Protein AF-A0A2X3EWL0-F1 (afdb_monomer_lite)

InterPro domains:
  IPR034505 Anaerobic coproporphyrinogen-III oxidase [PTHR13932] (4-67)
  IPR058240 Radical SAM superfamily [SSF102114] (4-67)

Foldseek 3Di:
DDPVVVVVVVCVVVQWDDPDDPDTDHPPPDDPVVVCVVVVHFDDFDAAQGWTWDADPVRDIDIDGHHNDPVRNVVSVVVVVVVVVVVVVVVVVVD

Structure (mmCIF, N/CA/C/O backbone):
data_AF-A0A2X3EWL0-F1
#
_entry.id   AF-A0A2X3EWL0-F1
#
loop_
_atom_site.group_PDB
_atom_site.id
_atom_site.type_symbol
_atom_site.label_atom_id
_atom_site.label_alt_id
_atom_site.label_comp_id
_atom_site.label_asym_id
_atom_site.label_entity_id
_atom_site.label_seq_id
_atom_site.pdbx_PDB_ins_code
_atom_site.Cartn_x
_atom_site.Cartn_y
_atom_site.Cartn_z
_atom_site.occupancy
_atom_site.B_iso_or_equiv
_atom_site.auth_seq_id
_atom_site.auth_comp_id
_atom_site.auth_asym_id
_atom_site.auth_atom_id
_atom_site.pdbx_PDB_model_num
ATOM 1 N N . MET A 1 1 ? 24.491 13.638 -13.795 1.00 56.94 1 MET A N 1
ATOM 2 C CA . MET A 1 1 ? 23.048 13.299 -13.853 1.00 56.94 1 MET A CA 1
ATOM 3 C C . MET A 1 1 ? 22.658 12.658 -12.530 1.00 56.94 1 MET A C 1
ATOM 5 O O . MET A 1 1 ? 23.374 11.772 -12.092 1.00 56.94 1 MET A O 1
ATOM 9 N N . GLY A 1 2 ? 21.608 13.139 -11.856 1.00 88.25 2 GLY A N 1
ATOM 10 C CA . GLY A 1 2 ? 21.232 12.651 -10.519 1.00 88.25 2 GLY A CA 1
ATOM 11 C C . GLY A 1 2 ? 20.715 11.207 -10.523 1.00 88.25 2 GLY A C 1
ATOM 12 O O . GLY A 1 2 ? 20.047 10.796 -11.473 1.00 88.25 2 GLY A O 1
ATOM 13 N N . TYR A 1 3 ? 20.995 10.463 -9.449 1.00 90.56 3 TYR A N 1
ATOM 14 C CA . TYR A 1 3 ? 20.670 9.036 -9.299 1.00 90.56 3 TYR A CA 1
ATOM 15 C C . TYR A 1 3 ? 19.203 8.693 -9.597 1.00 90.56 3 TYR A C 1
ATOM 17 O O . TYR A 1 3 ? 18.929 7.700 -10.267 1.00 90.56 3 TYR A O 1
ATOM 25 N N . PHE A 1 4 ? 18.261 9.548 -9.186 1.00 91.81 4 PHE A N 1
ATOM 26 C CA . PHE A 1 4 ? 16.836 9.361 -9.474 1.00 91.81 4 PHE A CA 1
ATOM 27 C C . PHE A 1 4 ? 16.540 9.291 -10.978 1.00 91.81 4 PHE A C 1
ATOM 29 O O . PHE A 1 4 ? 15.838 8.393 -11.433 1.00 91.81 4 PHE A O 1
ATOM 36 N N . ARG A 1 5 ? 17.103 10.214 -11.768 1.00 94.62 5 ARG A N 1
ATOM 37 C CA . ARG A 1 5 ? 16.838 10.299 -13.211 1.00 94.62 5 ARG A CA 1
ATOM 38 C C . ARG A 1 5 ? 17.372 9.073 -13.948 1.00 94.62 5 ARG A C 1
ATOM 40 O O . ARG A 1 5 ? 16.688 8.559 -14.826 1.00 94.62 5 ARG A O 1
ATOM 47 N N . ALA A 1 6 ? 18.559 8.599 -13.565 1.00 95.31 6 ALA A N 1
ATOM 48 C CA . ALA A 1 6 ? 19.149 7.389 -14.130 1.00 95.31 6 ALA A CA 1
ATOM 49 C C . ALA A 1 6 ? 18.303 6.144 -13.805 1.00 95.31 6 ALA A C 1
ATOM 51 O O . ALA A 1 6 ? 17.995 5.360 -14.700 1.00 95.31 6 ALA A O 1
ATOM 52 N N . GLY A 1 7 ? 17.859 6.002 -12.550 1.00 95.38 7 GLY A N 1
ATOM 53 C CA . GLY A 1 7 ? 16.975 4.909 -12.140 1.00 95.38 7 GLY A CA 1
ATOM 54 C C . GLY A 1 7 ? 15.620 4.939 -12.852 1.00 95.38 7 GLY A C 1
ATOM 55 O O . GLY A 1 7 ? 15.177 3.919 -13.374 1.00 95.38 7 GLY A O 1
ATOM 56 N N . HIS A 1 8 ? 14.996 6.116 -12.945 1.00 96.38 8 HIS A N 1
ATOM 57 C CA . HIS A 1 8 ? 13.735 6.297 -13.663 1.00 96.38 8 HIS A CA 1
ATOM 58 C C . HIS A 1 8 ? 13.860 5.895 -15.139 1.00 96.38 8 HIS A C 1
ATOM 60 O O . HIS A 1 8 ? 13.027 5.151 -15.644 1.00 96.38 8 HIS A O 1
ATOM 66 N N . GLN A 1 9 ? 14.918 6.336 -15.828 1.00 96.75 9 GLN A N 1
ATOM 67 C CA . GLN A 1 9 ? 15.152 5.978 -17.231 1.00 96.75 9 GLN A CA 1
ATOM 68 C C . GLN A 1 9 ? 15.314 4.468 -17.423 1.00 96.75 9 GLN A C 1
ATOM 70 O O . GLN A 1 9 ? 14.710 3.905 -18.333 1.00 96.75 9 GLN A O 1
ATOM 75 N N . LEU A 1 10 ? 16.081 3.809 -16.550 1.00 97.44 10 LEU A N 1
ATOM 76 C CA . LEU A 1 10 ? 16.303 2.366 -16.611 1.00 97.44 10 LEU A CA 1
ATOM 77 C C . LEU A 1 10 ? 15.004 1.574 -16.401 1.00 97.44 10 LEU A C 1
ATOM 79 O O . LEU A 1 10 ? 14.714 0.650 -17.159 1.00 97.44 10 LEU A O 1
ATOM 83 N N . LEU A 1 11 ? 14.199 1.951 -15.406 1.00 97.31 11 LEU A N 1
ATOM 84 C CA . LEU A 1 11 ? 12.933 1.277 -15.106 1.00 97.31 11 LEU A CA 1
ATOM 85 C C . LEU A 1 11 ? 11.887 1.507 -16.204 1.00 97.31 11 LEU A C 1
ATOM 87 O O . LEU A 1 11 ? 11.226 0.555 -16.626 1.00 97.31 11 LEU A O 1
ATOM 91 N N . SER A 1 12 ? 11.786 2.735 -16.715 1.00 96.81 12 SER A N 1
ATOM 92 C CA . SER A 1 12 ? 10.895 3.074 -17.828 1.00 96.81 12 SER A CA 1
ATOM 93 C C . SER A 1 12 ? 11.274 2.319 -19.105 1.00 96.81 12 SER A C 1
ATOM 95 O O . SER A 1 12 ? 10.399 1.760 -19.765 1.00 96.81 12 SER A O 1
ATOM 97 N N . ALA A 1 13 ? 12.571 2.211 -19.422 1.00 97.62 13 ALA A N 1
ATOM 98 C CA . ALA A 1 13 ? 13.055 1.418 -20.556 1.00 97.62 13 ALA A CA 1
ATOM 99 C C . ALA A 1 13 ? 12.744 -0.084 -20.406 1.00 97.62 13 ALA A C 1
ATOM 101 O O . ALA A 1 13 ? 12.497 -0.767 -21.396 1.00 97.62 13 ALA A O 1
ATOM 102 N N . ALA A 1 14 ? 12.690 -0.593 -19.172 1.00 97.88 14 ALA A N 1
ATOM 103 C CA . ALA A 1 14 ? 12.288 -1.966 -18.864 1.00 97.88 14 ALA A CA 1
ATOM 104 C C . ALA A 1 14 ? 10.755 -2.182 -18.828 1.00 97.88 14 ALA A C 1
ATOM 106 O O . ALA A 1 14 ? 10.291 -3.272 -18.478 1.00 97.88 14 ALA A O 1
ATOM 107 N N . GLY A 1 15 ? 9.955 -1.163 -19.171 1.00 97.69 15 GLY A N 1
ATOM 108 C CA . GLY A 1 15 ? 8.492 -1.240 -19.234 1.00 97.69 15 GLY A CA 1
ATOM 109 C C . GLY A 1 15 ? 7.782 -1.110 -17.883 1.00 97.69 15 GLY A C 1
ATOM 110 O O . GLY A 1 15 ? 6.604 -1.457 -17.768 1.00 97.69 15 GLY A O 1
ATOM 111 N N . TYR A 1 16 ? 8.476 -0.634 -16.850 1.00 98.12 16 TYR A N 1
ATOM 112 C CA . TYR A 1 16 ? 7.860 -0.309 -15.570 1.00 98.12 16 TYR A CA 1
ATOM 113 C C . TYR A 1 16 ? 7.332 1.124 -15.578 1.00 98.12 16 TYR A C 1
ATOM 115 O O . TYR A 1 16 ? 7.957 2.033 -16.114 1.00 98.12 16 TYR A O 1
ATOM 123 N N . GLN A 1 17 ? 6.197 1.335 -14.923 1.00 97.69 17 GLN A N 1
ATOM 124 C CA . GLN A 1 17 ? 5.591 2.646 -14.744 1.00 97.69 17 GLN A CA 1
ATOM 125 C C . GLN A 1 17 ? 5.702 3.060 -13.285 1.00 97.69 17 GLN A C 1
ATOM 127 O O . GLN A 1 17 ? 5.373 2.283 -12.383 1.00 97.69 17 GLN A O 1
ATOM 132 N N . GLN A 1 18 ? 6.141 4.295 -13.061 1.00 96.88 18 GLN A N 1
ATOM 133 C CA . GLN A 1 18 ? 6.077 4.905 -11.744 1.00 96.88 18 GLN A CA 1
ATOM 134 C C . GLN A 1 18 ? 4.609 5.180 -11.409 1.00 96.88 18 GLN A C 1
ATOM 136 O O . GLN A 1 18 ? 3.973 6.002 -12.064 1.00 96.88 18 GLN A O 1
ATOM 141 N N . TYR A 1 19 ? 4.059 4.477 -10.420 1.00 95.81 19 TYR A N 1
ATOM 142 C CA . TYR A 1 19 ? 2.655 4.647 -10.020 1.00 95.81 19 TYR A CA 1
ATOM 143 C C . TYR A 1 19 ? 2.501 5.425 -8.705 1.00 95.81 19 TYR A C 1
ATOM 145 O O . TYR A 1 19 ? 1.385 5.780 -8.333 1.00 95.81 19 TYR A O 1
ATOM 153 N N . GLU A 1 20 ? 3.612 5.695 -8.015 1.00 94.31 20 GLU A N 1
ATOM 154 C CA . GLU A 1 20 ? 3.727 6.592 -6.860 1.00 94.31 20 GLU A CA 1
ATOM 155 C C . GLU A 1 20 ? 5.186 7.070 -6.695 1.00 94.31 20 GLU A C 1
ATOM 157 O O . GLU A 1 20 ? 6.079 6.612 -7.411 1.00 94.31 20 GLU A O 1
ATOM 162 N N . THR A 1 21 ? 5.438 8.004 -5.775 1.00 92.38 21 THR A N 1
ATOM 163 C CA . THR A 1 21 ? 6.739 8.643 -5.494 1.00 92.38 21 THR A CA 1
ATOM 164 C C . THR A 1 21 ? 7.962 7.713 -5.541 1.00 92.38 21 THR A C 1
ATOM 166 O O . THR A 1 21 ? 8.987 8.092 -6.103 1.00 92.38 21 THR A O 1
ATOM 169 N N . SER A 1 22 ? 7.877 6.505 -4.987 1.00 91.25 22 SER A N 1
ATOM 170 C CA . SER A 1 22 ? 8.997 5.572 -4.815 1.00 91.25 22 SER A CA 1
ATOM 171 C C . SER A 1 22 ? 8.810 4.183 -5.435 1.00 91.25 22 SER A C 1
ATOM 173 O O . SER A 1 22 ? 9.771 3.414 -5.455 1.00 91.25 22 SER A O 1
ATOM 175 N N . ALA A 1 23 ? 7.633 3.852 -5.981 1.00 95.44 23 ALA A N 1
ATOM 176 C CA . ALA A 1 23 ? 7.360 2.522 -6.528 1.00 95.44 23 ALA A CA 1
ATOM 177 C C . ALA A 1 23 ? 7.035 2.515 -8.018 1.00 95.44 23 ALA A C 1
ATOM 179 O O . ALA A 1 23 ? 6.401 3.405 -8.591 1.00 95.44 23 ALA A O 1
ATOM 180 N N . TYR A 1 24 ? 7.465 1.410 -8.615 1.00 97.44 24 TYR A N 1
ATOM 181 C CA . TYR A 1 24 ? 7.348 1.098 -10.022 1.00 97.44 24 TYR A CA 1
ATOM 182 C C . TYR A 1 24 ? 6.722 -0.284 -10.164 1.00 97.44 24 TYR A C 1
ATOM 184 O O . TYR A 1 24 ? 7.041 -1.203 -9.411 1.00 97.44 24 TYR A O 1
ATOM 192 N N . ALA A 1 25 ? 5.842 -0.447 -11.142 1.00 97.94 25 ALA A N 1
ATOM 193 C CA . ALA A 1 25 ? 5.262 -1.740 -11.479 1.00 97.94 25 ALA A CA 1
ATOM 194 C C . ALA A 1 25 ? 4.964 -1.809 -12.974 1.00 97.94 25 ALA A C 1
ATOM 196 O O . ALA A 1 25 ? 4.796 -0.785 -13.637 1.00 97.94 25 ALA A O 1
ATOM 197 N N . LYS A 1 26 ? 4.869 -3.027 -13.504 1.00 97.75 26 LYS A N 1
ATOM 198 C CA . LYS A 1 26 ? 4.267 -3.238 -14.821 1.00 97.75 26 LYS A CA 1
ATOM 199 C C . LYS A 1 26 ? 2.757 -2.959 -14.749 1.00 97.75 26 LYS A C 1
ATOM 201 O O . LYS A 1 26 ? 2.170 -3.119 -13.672 1.00 97.75 26 LYS A O 1
ATOM 206 N N . PRO A 1 27 ? 2.112 -2.583 -15.866 1.00 96.50 27 PRO A N 1
ATOM 207 C CA . PRO A 1 27 ? 0.664 -2.410 -15.905 1.00 96.50 27 PRO A CA 1
ATOM 208 C C . PRO A 1 27 ? -0.071 -3.639 -15.348 1.00 96.50 27 PRO A C 1
ATOM 210 O O . PRO A 1 27 ? 0.230 -4.767 -15.731 1.00 96.50 27 PRO A O 1
ATOM 213 N N . GLY A 1 28 ? -1.001 -3.426 -14.413 1.00 96.81 28 GLY A N 1
ATOM 214 C CA . GLY A 1 28 ? -1.778 -4.488 -13.761 1.00 96.81 28 GLY A CA 1
ATOM 215 C C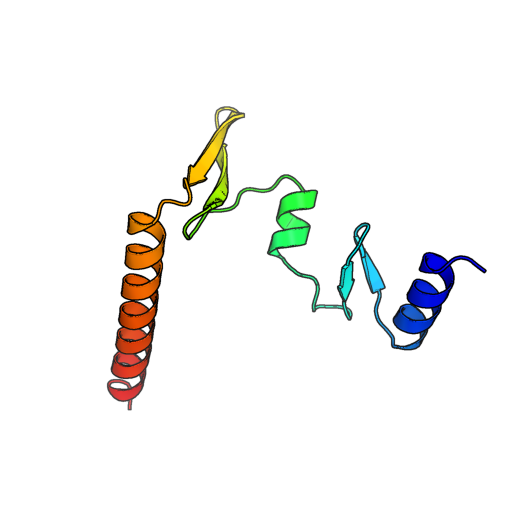 . GLY A 1 28 ? -1.123 -5.104 -12.519 1.00 96.81 28 GLY A C 1
ATOM 216 O O . GLY A 1 28 ? -1.788 -5.826 -11.781 1.00 96.81 28 GLY A O 1
ATOM 217 N N . PHE A 1 29 ? 0.146 -4.792 -12.239 1.00 97.31 29 PHE A N 1
ATOM 218 C CA . PHE A 1 29 ? 0.896 -5.329 -11.096 1.00 97.31 29 PHE A CA 1
ATOM 219 C C . PHE A 1 29 ? 1.136 -4.298 -9.988 1.00 97.31 29 PHE A C 1
ATOM 221 O O . PHE A 1 29 ? 1.995 -4.488 -9.127 1.00 97.31 29 PHE A O 1
ATOM 228 N N . GLN A 1 30 ? 0.398 -3.188 -9.992 1.00 97.88 30 GLN A N 1
ATOM 229 C CA . GLN A 1 30 ? 0.501 -2.189 -8.935 1.00 97.88 30 GLN A CA 1
ATOM 230 C C . GLN A 1 30 ? 0.041 -2.776 -7.593 1.00 97.88 30 GLN A C 1
ATOM 232 O O . GLN A 1 30 ? -0.996 -3.441 -7.501 1.00 97.88 30 GLN A O 1
ATOM 237 N N . CYS A 1 31 ? 0.795 -2.491 -6.529 1.00 96.00 31 CYS A N 1
ATOM 238 C CA . CYS A 1 31 ? 0.437 -2.926 -5.183 1.00 96.00 31 CYS A CA 1
ATOM 239 C C . CYS A 1 31 ? -0.870 -2.258 -4.736 1.00 96.00 31 CYS A C 1
ATOM 241 O O . CYS A 1 31 ? -0.903 -1.057 -4.457 1.00 96.00 31 CYS A O 1
ATOM 243 N N . GLN A 1 32 ? -1.934 -3.055 -4.617 1.00 95.06 32 GLN A N 1
ATOM 244 C CA . GLN A 1 32 ? -3.259 -2.572 -4.219 1.00 95.06 32 GLN A CA 1
ATOM 245 C C . GLN A 1 32 ? -3.252 -1.951 -2.820 1.00 95.06 32 GLN A C 1
ATOM 247 O O . GLN A 1 32 ? -3.912 -0.942 -2.596 1.00 95.06 32 GLN A O 1
ATOM 252 N N . HIS A 1 33 ? -2.458 -2.496 -1.891 1.00 92.88 33 HIS A N 1
ATOM 253 C CA . HIS A 1 33 ? -2.321 -1.926 -0.551 1.00 92.88 33 HIS A CA 1
ATOM 254 C C . HIS A 1 33 ? -1.711 -0.517 -0.588 1.00 92.88 33 HIS A C 1
ATOM 256 O O . HIS A 1 33 ? -2.246 0.391 0.040 1.00 92.88 33 HIS A O 1
ATOM 262 N N . ASN A 1 34 ? -0.643 -0.315 -1.368 1.00 94.81 34 ASN A N 1
ATOM 263 C CA . ASN A 1 34 ? 0.006 0.992 -1.485 1.00 94.81 34 ASN A CA 1
ATOM 264 C C . ASN A 1 34 ? -0.935 2.013 -2.146 1.00 94.81 34 ASN A C 1
ATOM 266 O O . ASN A 1 34 ? -1.103 3.122 -1.649 1.00 94.81 34 ASN A O 1
ATOM 270 N N . LEU A 1 35 ? -1.619 1.614 -3.226 1.00 95.06 35 LEU A N 1
ATOM 271 C CA . LEU A 1 35 ? -2.629 2.455 -3.879 1.00 95.06 35 LEU A CA 1
ATOM 272 C C . LEU A 1 35 ? -3.762 2.838 -2.922 1.00 95.06 35 LEU A C 1
ATOM 274 O O . LEU A 1 35 ? -4.178 3.993 -2.896 1.00 95.06 35 LEU A O 1
ATOM 278 N N . ASN A 1 36 ? -4.252 1.886 -2.128 1.00 95.38 36 ASN A N 1
ATOM 279 C CA . ASN A 1 36 ? -5.293 2.135 -1.139 1.00 95.38 36 ASN A CA 1
ATOM 280 C C . ASN A 1 36 ? -4.819 3.104 -0.047 1.00 95.38 36 ASN A C 1
ATOM 282 O O . ASN A 1 36 ? -5.562 4.009 0.319 1.00 95.38 36 ASN A O 1
ATOM 286 N N . TYR A 1 37 ? -3.572 2.966 0.417 1.00 92.44 37 TYR A N 1
ATOM 287 C CA . TYR A 1 37 ? -2.965 3.891 1.375 1.00 92.44 37 TYR A CA 1
ATOM 288 C C . TYR A 1 37 ? -2.916 5.326 0.825 1.00 92.44 37 TYR A C 1
ATOM 290 O O . TYR A 1 37 ? -3.409 6.246 1.477 1.00 92.44 37 TYR A O 1
ATOM 298 N N . TRP A 1 38 ? -2.416 5.514 -0.404 1.00 94.00 38 TRP A N 1
ATOM 299 C CA . TRP A 1 38 ? -2.354 6.825 -1.070 1.00 94.00 38 TRP A CA 1
ATOM 300 C C . TRP A 1 38 ? -3.729 7.436 -1.350 1.00 94.00 38 TRP A C 1
ATOM 302 O O . TRP A 1 38 ? -3.901 8.647 -1.250 1.00 94.00 38 TRP A O 1
ATOM 312 N N . ARG A 1 39 ? -4.726 6.603 -1.662 1.00 95.12 39 ARG A N 1
ATOM 313 C CA . ARG A 1 39 ? -6.125 7.020 -1.860 1.00 95.12 39 ARG A CA 1
ATOM 314 C C . ARG A 1 39 ? -6.887 7.217 -0.552 1.00 95.12 39 ARG A C 1
ATOM 316 O O . ARG A 1 39 ? -8.088 7.461 -0.583 1.00 95.12 39 ARG A O 1
ATOM 323 N N . PHE A 1 40 ? -6.205 7.096 0.586 1.00 93.81 40 PHE A N 1
ATOM 324 C CA . PHE A 1 40 ? -6.793 7.228 1.913 1.00 93.81 40 PHE A CA 1
ATOM 325 C C . PHE A 1 40 ? -7.945 6.240 2.182 1.00 93.81 40 PHE A C 1
ATOM 327 O O . PHE A 1 40 ? -8.831 6.498 3.001 1.00 93.81 40 PHE A O 1
ATOM 334 N N . GLY A 1 41 ? -7.926 5.087 1.513 1.00 95.56 41 GLY A N 1
ATOM 335 C CA . GLY A 1 41 ? -8.891 4.017 1.719 1.00 95.56 41 GLY A CA 1
ATOM 336 C C . GLY A 1 41 ? -8.673 3.274 3.037 1.00 95.56 41 GLY A C 1
ATOM 337 O O . GLY A 1 41 ? -7.717 3.520 3.779 1.00 95.56 41 GLY A O 1
ATOM 338 N N . ASP A 1 42 ? -9.590 2.364 3.341 1.00 95.88 42 ASP A N 1
ATOM 339 C CA . ASP A 1 42 ? -9.569 1.594 4.582 1.00 95.88 42 ASP A CA 1
ATOM 340 C C . ASP A 1 42 ? -8.774 0.304 4.434 1.00 95.88 42 ASP A C 1
ATOM 342 O O . ASP A 1 42 ? -8.778 -0.341 3.386 1.00 95.88 42 ASP A O 1
ATOM 346 N N . TYR A 1 43 ? -8.049 -0.068 5.485 1.00 94.06 43 TYR A N 1
ATOM 347 C CA . TYR A 1 43 ? -7.219 -1.264 5.510 1.00 94.06 43 TYR A CA 1
ATOM 348 C C . TYR A 1 43 ? -7.014 -1.780 6.934 1.00 94.06 43 TYR A C 1
ATOM 350 O O . TYR A 1 43 ? -6.964 -1.029 7.910 1.00 94.06 43 TYR A O 1
ATOM 358 N N . LEU A 1 44 ? -6.849 -3.096 7.045 1.00 91.56 44 LEU A N 1
ATOM 359 C CA . LEU A 1 44 ? -6.642 -3.778 8.317 1.00 91.56 44 LEU A CA 1
ATOM 360 C C . LEU A 1 44 ? -5.151 -3.934 8.632 1.00 91.56 44 LEU A C 1
ATOM 362 O O . LEU A 1 44 ? -4.379 -4.426 7.811 1.00 91.56 44 LEU A O 1
ATOM 366 N N . GLY A 1 45 ? -4.773 -3.599 9.866 1.00 90.50 45 GLY A N 1
ATOM 367 C CA . GLY A 1 45 ? -3.444 -3.870 10.409 1.00 90.50 45 GLY A CA 1
ATOM 368 C C . GLY A 1 45 ? -3.335 -5.291 10.958 1.00 90.50 45 GLY A C 1
ATOM 369 O O . GLY A 1 45 ? -3.776 -5.582 12.078 1.00 90.50 45 GLY A O 1
ATOM 370 N N . ILE A 1 46 ? -2.734 -6.199 10.190 1.00 87.62 46 ILE A N 1
ATOM 371 C CA . ILE A 1 46 ? -2.511 -7.592 10.598 1.00 87.62 46 ILE A CA 1
ATOM 372 C C . ILE A 1 46 ? -1.023 -7.806 10.887 1.00 87.62 46 ILE A C 1
ATOM 374 O O . ILE A 1 46 ? -0.179 -7.505 10.053 1.00 87.62 46 ILE A O 1
ATOM 378 N N . GLY A 1 47 ? -0.710 -8.352 12.064 1.00 84.06 47 GLY A N 1
ATOM 379 C CA . GLY A 1 47 ? 0.664 -8.607 12.506 1.00 84.06 47 GLY A CA 1
ATOM 380 C C . GLY A 1 47 ? 1.149 -7.660 13.604 1.00 84.06 47 GLY A C 1
ATOM 381 O O . GLY A 1 47 ? 0.450 -6.733 14.015 1.00 84.06 47 GLY A O 1
ATOM 382 N N . CYS A 1 48 ? 2.344 -7.945 14.118 1.00 85.06 48 CYS A N 1
ATOM 383 C CA . CYS A 1 48 ? 3.000 -7.112 15.122 1.00 85.06 48 CYS A CA 1
ATOM 384 C C . CYS A 1 48 ? 3.574 -5.860 14.450 1.00 85.06 48 CYS A C 1
ATOM 386 O O . CYS A 1 48 ? 4.213 -5.976 13.411 1.00 85.06 48 CYS A O 1
ATOM 388 N N . GLY A 1 49 ? 3.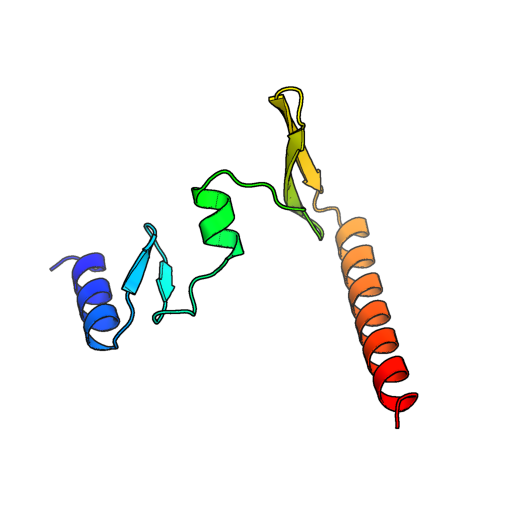343 -4.677 15.019 1.00 87.38 49 GLY A N 1
ATOM 389 C CA . GLY A 1 49 ? 3.741 -3.401 14.410 1.00 87.38 49 GLY A CA 1
ATOM 390 C C . GLY A 1 49 ? 2.783 -2.886 13.331 1.00 87.38 49 GLY A C 1
ATOM 391 O O . GLY A 1 49 ? 3.014 -1.820 12.773 1.00 87.38 49 GLY A O 1
ATOM 392 N N . ALA A 1 50 ? 1.715 -3.622 13.009 1.00 91.62 50 ALA A N 1
ATOM 393 C CA . ALA A 1 50 ? 0.835 -3.260 11.906 1.00 91.62 50 ALA A CA 1
ATOM 394 C C . ALA A 1 50 ? -0.103 -2.098 12.259 1.00 91.62 50 ALA A C 1
ATOM 396 O O . ALA A 1 50 ? -0.681 -2.051 13.348 1.00 91.62 50 ALA A O 1
ATOM 397 N N . HIS A 1 51 ? -0.324 -1.217 11.287 1.00 93.25 51 HIS A N 1
ATOM 398 C CA . HIS A 1 51 ? -1.299 -0.135 11.367 1.00 93.25 51 HIS A CA 1
ATOM 399 C C . HIS A 1 51 ? -2.546 -0.458 10.544 1.00 93.25 51 HIS A C 1
ATOM 401 O O . HIS A 1 51 ? -2.477 -1.175 9.549 1.00 93.25 51 HIS A O 1
ATOM 407 N N . GLY A 1 52 ? -3.688 0.070 10.971 1.00 94.50 52 GLY A N 1
ATOM 408 C CA . GLY A 1 52 ? -4.964 -0.047 10.275 1.00 94.50 52 GLY A CA 1
ATOM 409 C C . GLY A 1 52 ? -5.735 1.265 10.313 1.00 94.50 52 GLY A C 1
ATOM 410 O O . GLY A 1 52 ? -5.537 2.083 11.216 1.00 94.50 52 GLY A O 1
ATOM 411 N N . LYS A 1 53 ? -6.617 1.445 9.336 1.00 96.69 53 LYS A N 1
ATOM 412 C CA . LYS A 1 53 ? -7.511 2.593 9.195 1.00 96.69 53 LYS A CA 1
ATOM 413 C C . LYS A 1 53 ? -8.884 2.094 8.756 1.00 96.69 53 LYS A C 1
ATOM 415 O O . LYS A 1 53 ? -8.971 1.342 7.791 1.00 96.69 53 LYS A O 1
ATOM 420 N N . ILE A 1 54 ? -9.928 2.525 9.456 1.00 96.12 54 ILE A N 1
ATOM 421 C CA . ILE A 1 54 ? -11.325 2.241 9.121 1.00 96.12 54 ILE A CA 1
ATOM 422 C C . ILE A 1 54 ? -12.114 3.547 9.221 1.00 96.12 54 ILE A C 1
ATOM 424 O O . ILE A 1 54 ? -12.046 4.224 10.250 1.00 96.12 54 ILE A O 1
ATOM 428 N N . THR A 1 55 ? -12.858 3.891 8.177 1.00 96.62 55 THR A N 1
ATOM 429 C CA . THR A 1 55 ? -13.811 4.995 8.150 1.00 96.62 55 THR A CA 1
ATOM 430 C C . THR A 1 55 ? -15.220 4.424 8.323 1.00 96.62 55 THR A C 1
ATOM 432 O O . THR A 1 55 ? -15.631 3.506 7.618 1.00 96.62 55 THR A O 1
ATOM 435 N N . PHE A 1 56 ? -15.971 4.955 9.284 1.00 95.62 56 PHE A N 1
ATOM 436 C CA . PHE A 1 56 ? -17.358 4.572 9.539 1.00 95.62 56 PHE A CA 1
ATOM 437 C C . PHE A 1 56 ? -18.338 5.433 8.718 1.00 95.62 56 PHE A C 1
ATOM 439 O O . PHE A 1 56 ? -17.982 6.545 8.319 1.00 95.62 56 PHE A O 1
ATOM 446 N N . PRO A 1 57 ? -19.584 4.968 8.490 1.00 95.56 57 PRO A N 1
ATOM 447 C CA . PRO A 1 57 ? -20.598 5.732 7.751 1.00 95.56 57 PRO A CA 1
ATOM 448 C C . PRO A 1 57 ? -20.949 7.095 8.371 1.00 95.56 57 PRO A C 1
ATOM 450 O O . PRO A 1 57 ? -21.386 7.993 7.663 1.00 95.56 57 PRO A O 1
ATOM 453 N N . ASP A 1 58 ? -20.735 7.255 9.679 1.00 96.44 58 ASP A N 1
ATOM 454 C CA . ASP A 1 58 ? -20.914 8.508 10.427 1.00 96.44 58 ASP A CA 1
ATOM 455 C C . ASP A 1 58 ? -19.737 9.497 10.256 1.00 96.44 58 ASP A C 1
ATOM 457 O O . ASP A 1 58 ? -19.710 10.554 10.882 1.00 96.44 58 ASP A O 1
ATOM 461 N N . GLY A 1 59 ? -18.743 9.156 9.427 1.00 94.38 59 GLY A N 1
ATOM 462 C CA . GLY A 1 59 ? -17.548 9.962 9.174 1.00 94.38 59 GLY A CA 1
ATOM 463 C C . GLY A 1 59 ? -16.430 9.784 10.204 1.00 94.38 59 GLY A C 1
ATOM 464 O O . GLY A 1 59 ? -15.338 10.332 10.027 1.00 94.38 59 GLY A O 1
ATOM 465 N N . ARG A 1 60 ? -16.637 8.995 11.265 1.00 96.94 60 ARG A N 1
ATOM 466 C CA . ARG A 1 60 ? -15.597 8.726 12.262 1.00 96.94 60 ARG A CA 1
ATOM 467 C C . ARG A 1 60 ? -14.482 7.876 11.658 1.00 96.94 60 ARG A C 1
ATOM 469 O O . ARG A 1 60 ? -14.733 6.896 10.962 1.00 96.94 60 ARG A O 1
ATOM 476 N N . ILE A 1 61 ? -13.234 8.207 11.986 1.00 96.88 61 ILE A N 1
ATOM 477 C CA . ILE A 1 61 ? -12.057 7.443 11.554 1.00 96.88 61 ILE A CA 1
ATOM 478 C C . ILE A 1 61 ? -11.427 6.753 12.760 1.00 96.88 61 ILE A C 1
ATOM 480 O O . ILE A 1 61 ? -10.946 7.412 13.681 1.00 96.88 61 ILE A O 1
ATOM 484 N N . LEU A 1 62 ? -11.362 5.424 12.720 1.00 96.00 62 LEU A N 1
ATOM 485 C CA . LEU A 1 62 ? -10.587 4.622 13.658 1.00 96.00 62 LEU A CA 1
ATOM 486 C C . LEU A 1 62 ? -9.228 4.286 13.049 1.00 96.00 62 LEU A C 1
ATOM 488 O O . LEU A 1 62 ? -9.137 3.667 11.990 1.00 96.00 62 LEU A O 1
ATOM 492 N N . ARG A 1 63 ? -8.161 4.662 13.754 1.00 95.62 63 ARG A N 1
ATOM 493 C CA . ARG A 1 63 ? -6.797 4.229 13.449 1.00 95.62 63 ARG A CA 1
ATOM 494 C C . ARG A 1 63 ? -6.338 3.261 14.520 1.00 95.62 63 ARG A C 1
ATOM 496 O O . ARG A 1 63 ? -6.411 3.564 15.706 1.00 95.62 63 ARG A O 1
ATOM 503 N N . THR A 1 64 ? -5.862 2.101 14.096 1.00 93.75 64 THR A N 1
ATOM 504 C CA . THR A 1 64 ? -5.323 1.080 14.995 1.00 93.75 64 THR A CA 1
ATOM 505 C C . THR A 1 64 ? -3.828 0.958 14.778 1.00 93.75 64 THR A C 1
ATOM 507 O O . THR A 1 64 ? -3.380 0.949 13.634 1.00 93.75 64 THR A O 1
ATOM 510 N N . ALA A 1 65 ? -3.067 0.799 15.852 1.00 92.19 65 ALA A N 1
ATOM 511 C CA . A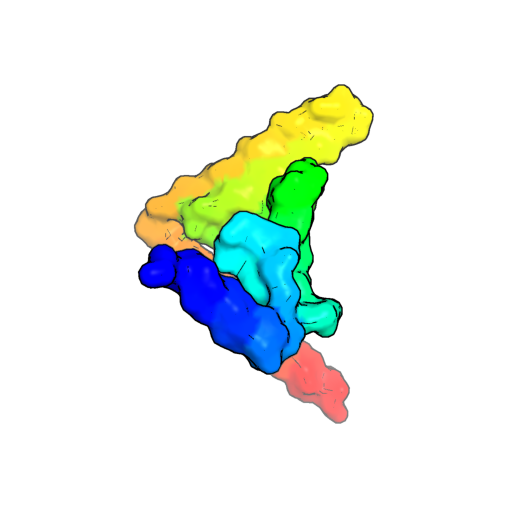LA A 1 65 ? -1.662 0.426 15.803 1.00 92.19 65 ALA A CA 1
ATOM 512 C C . ALA A 1 65 ? -1.472 -0.801 16.692 1.00 92.19 65 ALA A C 1
ATOM 514 O O . ALA A 1 65 ? -1.861 -0.796 17.860 1.00 92.19 65 ALA A O 1
ATOM 515 N N . LYS A 1 66 ? -0.906 -1.874 16.145 1.00 86.50 66 LYS A N 1
ATOM 516 C CA . LYS A 1 66 ? -0.539 -3.052 16.928 1.00 86.50 66 LYS A CA 1
ATOM 517 C C . LYS A 1 66 ? 0.874 -2.869 17.434 1.00 86.50 66 LYS A C 1
ATOM 519 O O . LYS A 1 66 ? 1.817 -2.956 16.658 1.00 86.50 66 LYS A O 1
ATOM 524 N N . THR A 1 67 ? 1.032 -2.661 18.735 1.00 83.75 67 THR A N 1
ATOM 525 C CA . THR A 1 67 ? 2.356 -2.556 19.350 1.00 83.75 67 THR A CA 1
ATOM 526 C C . THR A 1 67 ? 3.172 -3.812 19.067 1.00 83.75 67 THR A C 1
ATOM 528 O O . THR A 1 67 ? 2.724 -4.932 19.333 1.00 83.75 67 THR A O 1
ATOM 531 N N . ALA A 1 68 ? 4.380 -3.619 18.538 1.00 81.69 68 ALA A N 1
ATOM 532 C CA . ALA A 1 68 ? 5.318 -4.696 18.279 1.00 81.69 68 ALA A CA 1
ATOM 533 C C . ALA A 1 68 ? 5.927 -5.206 19.595 1.00 81.69 68 ALA A C 1
ATOM 535 O O . ALA A 1 68 ? 7.037 -4.842 19.968 1.00 81.69 68 ALA A O 1
ATOM 536 N N . THR A 1 69 ? 5.186 -6.024 20.341 1.00 82.62 69 THR A N 1
ATOM 537 C CA . THR A 1 69 ? 5.707 -6.653 21.562 1.00 82.62 69 THR A CA 1
ATOM 538 C C . THR A 1 69 ? 6.376 -7.982 21.233 1.00 82.62 69 THR A C 1
ATOM 540 O O . THR A 1 69 ? 5.961 -8.681 20.306 1.00 82.62 69 THR A O 1
ATOM 543 N N . ARG A 1 70 ? 7.378 -8.385 22.028 1.00 74.00 70 ARG A N 1
ATOM 544 C CA . ARG A 1 70 ? 8.032 -9.700 21.889 1.00 74.00 70 ARG A CA 1
ATOM 545 C C . ARG A 1 70 ? 6.994 -10.827 21.894 1.00 74.00 70 ARG A C 1
ATOM 547 O O . ARG A 1 70 ? 6.988 -11.655 20.993 1.00 74.00 70 ARG A O 1
ATOM 554 N N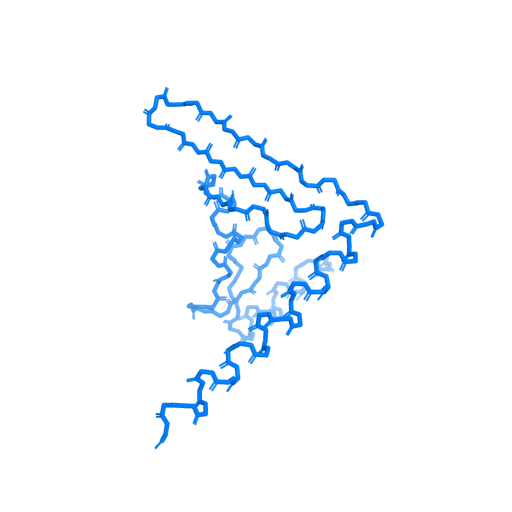 . ALA A 1 71 ? 6.051 -10.798 22.837 1.00 76.19 71 ALA A N 1
ATOM 555 C CA . ALA A 1 71 ? 4.944 -11.754 22.900 1.00 76.19 71 ALA A CA 1
ATOM 556 C C . ALA A 1 71 ? 4.020 -11.700 21.664 1.00 76.19 71 ALA A C 1
ATOM 558 O O . ALA A 1 71 ? 3.569 -12.739 21.182 1.00 76.19 71 ALA A O 1
ATOM 559 N N . GLY A 1 72 ? 3.751 -10.507 21.123 1.00 72.19 72 GLY A N 1
ATOM 560 C CA . GLY A 1 72 ? 2.955 -10.333 19.908 1.00 72.19 72 GLY A CA 1
ATOM 561 C C . GLY A 1 72 ? 3.633 -10.894 18.654 1.00 72.19 72 GLY A C 1
ATOM 562 O O . GLY A 1 72 ? 2.954 -11.475 17.808 1.00 72.19 72 GLY A O 1
ATOM 563 N N . ILE A 1 73 ? 4.964 -10.792 18.560 1.00 73.69 73 ILE A N 1
ATOM 564 C CA . ILE A 1 73 ? 5.750 -11.395 17.473 1.00 73.69 73 ILE A CA 1
ATOM 565 C C . ILE A 1 73 ? 5.620 -12.920 17.535 1.00 73.69 73 ILE A C 1
ATOM 567 O O . ILE A 1 73 ? 5.247 -13.540 16.541 1.00 73.69 73 ILE A O 1
ATOM 571 N N . TRP A 1 74 ? 5.822 -13.517 18.715 1.00 68.62 74 TRP A N 1
ATOM 572 C CA . TRP A 1 74 ? 5.651 -14.961 18.915 1.00 68.62 74 TRP A CA 1
ATOM 573 C C . TRP A 1 74 ? 4.235 -15.434 18.557 1.00 68.62 74 TRP A C 1
ATOM 575 O O . TRP A 1 74 ? 4.085 -16.406 17.821 1.00 68.62 74 TRP A O 1
ATOM 585 N N . LYS A 1 75 ? 3.185 -14.709 18.973 1.00 67.50 75 LYS A N 1
ATOM 586 C CA . LYS A 1 75 ? 1.796 -15.021 18.580 1.00 67.50 75 LYS A CA 1
ATOM 587 C C . LYS A 1 75 ? 1.571 -14.955 17.064 1.00 67.50 75 LYS A C 1
ATOM 589 O O . LYS A 1 75 ? 0.877 -15.814 16.522 1.00 67.50 75 LYS A O 1
ATOM 594 N N . ALA A 1 76 ? 2.138 -13.962 16.376 1.00 67.00 76 ALA A N 1
ATOM 595 C CA . ALA A 1 76 ? 2.001 -13.817 14.926 1.00 67.00 76 ALA A CA 1
ATOM 596 C C . ALA A 1 76 ? 2.678 -14.967 14.156 1.00 67.00 76 ALA A C 1
ATOM 598 O O . ALA A 1 76 ? 2.116 -15.466 13.177 1.00 67.00 76 ALA A O 1
ATOM 599 N N . VAL A 1 77 ? 3.838 -15.433 14.631 1.00 65.56 77 VAL A N 1
ATOM 600 C CA . VAL A 1 77 ? 4.542 -16.594 14.063 1.00 65.56 77 VAL A CA 1
ATOM 601 C C . VAL A 1 77 ? 3.700 -17.861 14.228 1.00 65.56 77 VAL A C 1
ATOM 603 O O . VAL A 1 77 ? 3.433 -18.552 13.244 1.00 65.56 77 VAL A O 1
ATOM 606 N N . THR A 1 78 ? 3.190 -18.129 15.433 1.00 63.38 78 THR A N 1
ATOM 607 C CA . THR A 1 78 ? 2.392 -19.337 15.704 1.00 63.38 78 THR A CA 1
ATOM 608 C C . THR A 1 78 ? 1.090 -19.378 14.894 1.00 63.38 78 THR A C 1
ATOM 610 O O . THR A 1 78 ? 0.731 -20.422 14.344 1.00 63.38 78 THR A O 1
ATOM 613 N N . LEU A 1 79 ? 0.395 -18.241 14.755 1.00 60.66 79 LEU A N 1
ATOM 614 C CA . LEU A 1 79 ? -0.831 -18.144 13.950 1.00 60.66 79 LEU A CA 1
ATOM 615 C C . LEU A 1 79 ? -0.574 -18.397 12.459 1.00 60.66 79 LEU A C 1
ATOM 617 O O . LEU A 1 79 ? -1.368 -19.078 11.810 1.00 60.66 79 LEU A O 1
ATOM 621 N N . SER A 1 80 ? 0.546 -17.903 11.927 1.00 59.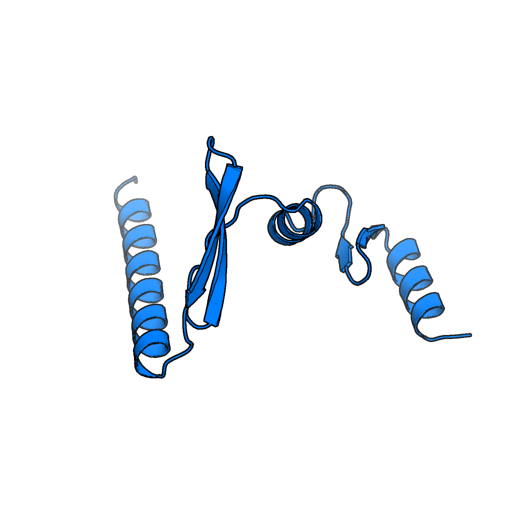22 80 SER A N 1
ATOM 622 C CA . SER A 1 80 ? 0.910 -18.069 10.513 1.00 59.22 80 SER A CA 1
ATOM 623 C C . SER A 1 80 ? 1.185 -19.534 10.156 1.00 59.22 80 SER A C 1
ATOM 625 O O . SER A 1 80 ? 0.699 -20.021 9.133 1.00 59.22 80 SER A O 1
ATOM 627 N N . VAL A 1 81 ? 1.877 -20.274 11.031 1.00 60.53 81 VAL A N 1
ATOM 628 C CA . VAL A 1 81 ? 2.145 -21.712 10.838 1.00 60.53 81 VAL A CA 1
ATOM 629 C C . VAL A 1 81 ? 0.850 -22.529 10.907 1.00 60.53 81 VAL A C 1
ATOM 631 O O . VAL A 1 81 ? 0.617 -23.393 10.059 1.00 60.53 81 VAL A O 1
ATOM 634 N N . SER A 1 82 ? -0.041 -22.211 11.853 1.00 60.19 82 SER A N 1
ATOM 635 C CA . SER A 1 82 ? -1.344 -22.879 11.983 1.00 60.19 82 SER A CA 1
ATOM 636 C C . SER A 1 82 ? -2.251 -22.644 10.765 1.00 60.19 82 SER A C 1
ATOM 638 O O . SER A 1 82 ? -2.848 -23.588 10.241 1.00 60.19 82 SER A O 1
ATOM 640 N N . MET A 1 83 ? -2.320 -21.407 10.257 1.00 59.06 83 MET A N 1
ATOM 641 C CA . MET A 1 83 ? -3.083 -21.082 9.044 1.00 59.06 83 MET A CA 1
ATOM 642 C C . MET A 1 83 ? -2.546 -21.811 7.807 1.00 59.06 83 MET A C 1
ATOM 644 O O . MET A 1 83 ? -3.334 -22.278 6.981 1.00 59.06 83 MET A O 1
ATOM 648 N N . MET A 1 84 ? -1.222 -21.934 7.681 1.00 58.94 84 MET A N 1
ATOM 649 C CA . MET A 1 84 ? -0.590 -22.634 6.562 1.00 58.94 84 MET A CA 1
ATOM 650 C C . MET A 1 84 ? -0.889 -24.142 6.586 1.00 58.94 84 MET A C 1
ATOM 652 O O . MET A 1 84 ? -1.191 -24.724 5.544 1.00 58.94 84 MET A O 1
ATOM 656 N N . TRP A 1 85 ? -0.907 -24.758 7.772 1.00 47.16 85 TRP A N 1
ATOM 657 C CA . TRP A 1 85 ? -1.287 -26.165 7.950 1.00 47.16 85 TRP A CA 1
ATOM 658 C C . TRP A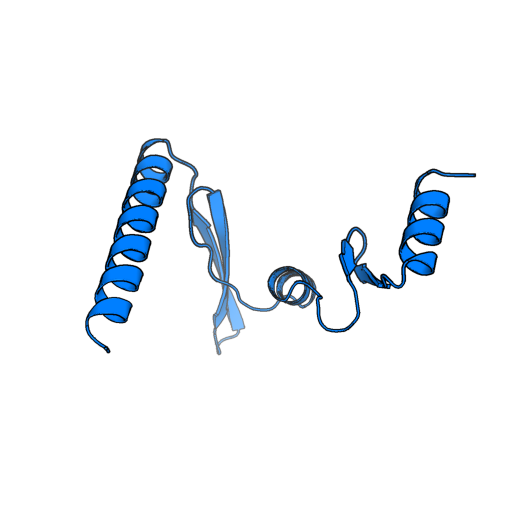 1 85 ? -2.766 -26.425 7.630 1.00 47.16 85 TRP A C 1
ATOM 660 O O . TRP A 1 85 ? -3.077 -27.354 6.886 1.00 47.16 85 TRP A O 1
ATOM 670 N N . LYS A 1 86 ? -3.680 -25.559 8.094 1.00 52.72 86 LYS A N 1
ATOM 671 C CA . LYS A 1 86 ? -5.118 -25.666 7.777 1.00 52.72 86 LYS A CA 1
ATOM 672 C C . LYS A 1 86 ? -5.400 -25.534 6.279 1.00 52.72 86 LYS A C 1
ATOM 674 O O . LYS A 1 86 ? -6.188 -26.303 5.736 1.00 52.72 86 LYS A O 1
ATOM 679 N N . LYS A 1 87 ? -4.724 -24.609 5.585 1.00 54.94 87 LYS A N 1
ATOM 680 C CA . LYS A 1 87 ? -4.841 -24.474 4.121 1.00 54.94 87 LYS A CA 1
ATOM 681 C C . LYS A 1 87 ? -4.324 -25.705 3.367 1.00 54.94 87 LYS A C 1
ATOM 683 O O . LYS A 1 87 ? -4.864 -26.024 2.312 1.00 54.94 87 LYS A O 1
ATOM 688 N N . ARG A 1 88 ? -3.300 -26.391 3.887 1.00 52.19 88 ARG A N 1
ATOM 689 C CA . ARG A 1 88 ? -2.737 -27.604 3.272 1.00 52.19 88 ARG A CA 1
ATOM 690 C C . ARG A 1 88 ? -3.629 -28.831 3.478 1.00 52.19 88 ARG A C 1
ATOM 692 O O . ARG A 1 88 ? -3.833 -29.568 2.524 1.00 52.19 88 ARG A O 1
ATOM 699 N N . ILE A 1 89 ? -4.195 -29.010 4.674 1.00 57.09 89 ILE A N 1
ATOM 700 C CA . ILE A 1 89 ? -5.144 -30.098 4.969 1.00 57.09 89 ILE A CA 1
ATOM 701 C C . ILE A 1 89 ? -6.401 -29.965 4.106 1.00 57.09 89 ILE A C 1
ATOM 703 O O . ILE A 1 89 ? -6.765 -30.915 3.423 1.00 57.09 89 ILE A O 1
ATOM 707 N N . ASN A 1 90 ? -6.998 -28.770 4.045 1.00 54.41 90 ASN A N 1
ATOM 708 C CA . ASN A 1 90 ? -8.229 -28.556 3.277 1.00 54.41 90 ASN A CA 1
ATOM 709 C C . ASN A 1 90 ? -8.058 -28.762 1.762 1.00 54.41 90 ASN A C 1
ATOM 711 O O . ASN A 1 90 ? -9.039 -29.003 1.072 1.00 54.41 90 ASN A O 1
ATOM 715 N N . ARG A 1 91 ? -6.827 -28.658 1.241 1.00 52.03 91 ARG A N 1
ATOM 716 C CA . ARG A 1 91 ? -6.501 -28.936 -0.166 1.00 52.03 91 ARG A CA 1
ATOM 717 C C . ARG A 1 91 ? -6.299 -30.436 -0.440 1.00 52.03 91 ARG A C 1
ATOM 719 O O . ARG A 1 91 ? -6.440 -30.855 -1.579 1.00 52.03 91 ARG A O 1
ATOM 726 N N . LEU A 1 92 ? -5.958 -31.226 0.580 1.00 53.31 92 LEU A N 1
ATOM 727 C CA . LEU A 1 92 ? -5.810 -32.685 0.483 1.00 53.31 92 LEU A CA 1
ATOM 728 C C . LEU A 1 92 ? -7.130 -33.430 0.729 1.00 53.31 92 LEU A C 1
ATOM 730 O O . LEU A 1 92 ? -7.276 -34.546 0.262 1.00 53.31 92 LEU A O 1
ATOM 734 N N . SER A 1 93 ? -8.089 -32.816 1.428 1.00 53.84 93 SER A N 1
ATOM 735 C CA . SER A 1 93 ? -9.433 -33.365 1.669 1.00 53.84 93 SER A CA 1
ATOM 736 C C . SER A 1 93 ? -10.457 -33.028 0.575 1.00 53.84 93 SER A C 1
ATOM 738 O O . SER A 1 93 ? -11.633 -33.346 0.720 1.00 53.84 93 SER A O 1
ATOM 740 N N . SER A 1 94 ? -10.040 -32.307 -0.467 1.00 52.00 94 SER A N 1
ATOM 741 C CA . SER A 1 94 ? -10.853 -31.942 -1.636 1.00 52.00 94 SER A CA 1
ATOM 742 C C . SER A 1 94 ? -10.377 -32.639 -2.922 1.00 52.00 94 SER A C 1
ATOM 744 O O . SER A 1 94 ? -10.630 -32.130 -4.013 1.00 52.00 94 SER A O 1
ATOM 746 N N . LEU A 1 95 ? -9.631 -33.738 -2.776 1.00 49.66 95 LEU A N 1
ATOM 747 C CA . LEU A 1 95 ? -9.273 -34.724 -3.801 1.00 49.66 95 LEU A CA 1
ATOM 748 C C . LEU A 1 95 ? -9.904 -36.057 -3.393 1.00 49.66 95 LEU A C 1
ATOM 750 O O . LEU A 1 95 ? -10.310 -36.799 -4.309 1.00 49.66 95 LEU A O 1
#

pLDDT: mean 84.35, std 16.2, range [47.16, 98.12]

Secondary structure (DSSP, 8-state):
--HHHHHHHHHHHTT-EE-SSS-EE-TT---HHHHHHHTT--B---STT-EEEEE-TTS-EEEEE----HHHHHHHHHHHHHHHHHHHHHHHTT-

Sequence (95 aa):
MGYFRAGHQLLSAAGYQQYETSAYAKPGFQCQHNLNYWRFGDYLGIGCGAHGKITFPDGRILRTAKTATRAGIWKAVTLSVSMMWKKRINRLSSL

Radius of gyration: 19.4 Å; chains: 1; bounding box: 44×48×44 Å

Organism: Klebsiella pneumoniae (NCBI:txid573)